Protein AF-A0A6A1Z6C0-F1 (afdb_monomer)

Sequence (38 aa):
QDIIDIETWCNSLPRKILAYHTPDEIFEKELDRIYQTA

Radius of gyration: 13.9 Å; Cα contacts (8 Å, |Δi|>4): 7; chains: 1; bounding box: 34×13×32 Å

Solvent-accessible surface area (backbone atoms only — not comparable to full-atom values): 2319 Å² total; per-residue (Å²): 109,66,69,60,54,48,51,54,50,46,70,44,65,59,28,55,76,71,69,55,74,55,73,63,61,52,49,54,56,53,50,51,55,57,61,75,76,106

Foldseek 3Di:
DVVVVVVVVCVPDVCVVVVHDDPVRVVVVVVVVVVVVD

Structure (mmCIF, N/CA/C/O backbone):
data_AF-A0A6A1Z6C0-F1
#
_entry.id   AF-A0A6A1Z6C0-F1
#
loop_
_atom_site.group_PDB
_atom_site.id
_atom_site.type_symbol
_atom_site.label_atom_id
_atom_site.label_alt_id
_atom_site.label_comp_id
_atom_site.label_asym_id
_atom_site.label_entity_id
_atom_site.label_seq_id
_atom_site.pdbx_PDB_ins_code
_atom_site.Cartn_x
_atom_site.Cartn_y
_atom_site.Cartn_z
_atom_site.occupancy
_atom_site.B_iso_or_equiv
_atom_site.auth_seq_id
_atom_site.auth_comp_id
_atom_site.auth_asym_id
_atom_site.auth_atom_id
_atom_site.pdbx_PDB_model_num
ATOM 1 N N . GLN A 1 1 ? 21.202 1.860 -8.243 1.00 76.75 1 GLN A N 1
ATOM 2 C CA . GLN A 1 1 ? 20.028 2.554 -8.792 1.00 76.75 1 GLN A CA 1
ATOM 3 C C . GLN A 1 1 ? 18.902 1.551 -9.005 1.00 76.75 1 GLN A C 1
ATOM 5 O O . GLN A 1 1 ? 17.894 1.664 -8.331 1.00 76.75 1 GLN A O 1
ATOM 10 N N . ASP A 1 2 ? 19.152 0.475 -9.751 1.00 91.50 2 ASP A N 1
ATOM 11 C CA . ASP A 1 2 ? 18.169 -0.562 -10.113 1.00 91.50 2 ASP A CA 1
ATOM 12 C C . ASP A 1 2 ? 17.335 -1.122 -8.949 1.00 91.50 2 ASP A C 1
ATOM 14 O O . ASP A 1 2 ? 16.128 -1.285 -9.080 1.00 91.50 2 ASP A O 1
ATOM 18 N N . ILE A 1 3 ? 17.950 -1.387 -7.790 1.00 91.00 3 ILE A N 1
ATOM 19 C CA . ILE A 1 3 ? 17.231 -1.900 -6.609 1.00 91.00 3 ILE A CA 1
ATOM 20 C C . ILE A 1 3 ? 16.162 -0.904 -6.129 1.00 91.00 3 ILE A C 1
ATOM 22 O O . ILE A 1 3 ? 15.039 -1.309 -5.846 1.00 91.00 3 ILE A O 1
ATOM 26 N N . ILE A 1 4 ? 16.496 0.389 -6.086 1.00 91.56 4 ILE A N 1
ATOM 27 C CA . ILE A 1 4 ? 15.587 1.461 -5.648 1.00 91.56 4 ILE A CA 1
ATOM 28 C C . ILE A 1 4 ? 14.458 1.641 -6.6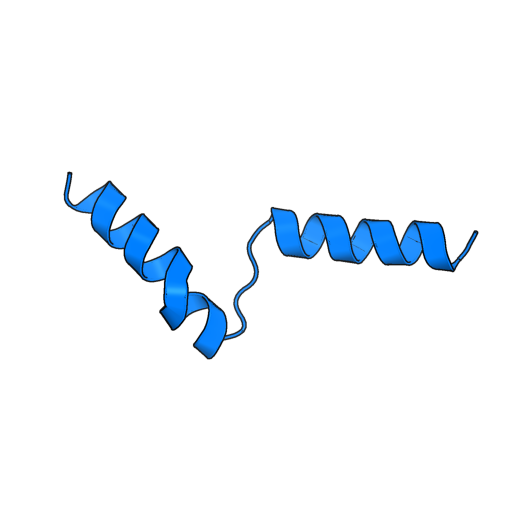69 1.00 91.56 4 ILE A C 1
ATOM 30 O O . ILE A 1 4 ? 13.301 1.855 -6.301 1.00 91.56 4 ILE A O 1
ATOM 34 N N . ASP A 1 5 ? 14.776 1.514 -7.956 1.00 92.00 5 ASP A N 1
ATOM 35 C CA . ASP A 1 5 ? 13.796 1.645 -9.032 1.00 92.00 5 ASP A CA 1
ATOM 36 C C . ASP A 1 5 ? 12.807 0.463 -9.024 1.00 92.00 5 ASP A C 1
ATOM 38 O O . ASP A 1 5 ? 11.599 0.663 -9.174 1.00 92.00 5 ASP A O 1
ATOM 42 N N . ILE A 1 6 ? 13.294 -0.760 -8.769 1.00 90.19 6 ILE A N 1
ATOM 43 C CA . ILE A 1 6 ? 12.463 -1.961 -8.593 1.00 90.19 6 ILE A CA 1
ATOM 44 C C . ILE A 1 6 ? 11.579 -1.832 -7.352 1.00 90.19 6 ILE A C 1
ATOM 46 O O . ILE A 1 6 ? 10.385 -2.114 -7.428 1.00 90.19 6 ILE A O 1
ATOM 50 N N . GLU A 1 7 ? 12.133 -1.391 -6.221 1.00 88.56 7 GLU A N 1
ATOM 51 C CA . GLU A 1 7 ? 11.369 -1.158 -4.992 1.00 88.56 7 GLU A CA 1
ATOM 52 C C . GLU A 1 7 ? 10.234 -0.152 -5.230 1.00 88.56 7 GLU A C 1
ATOM 54 O O . GLU A 1 7 ? 9.077 -0.410 -4.888 1.00 88.56 7 GLU A O 1
ATOM 59 N N . THR A 1 8 ? 10.544 0.962 -5.896 1.00 89.06 8 THR A N 1
ATOM 60 C CA . THR A 1 8 ? 9.567 1.999 -6.246 1.00 89.06 8 THR A CA 1
ATOM 61 C C . THR A 1 8 ? 8.481 1.460 -7.181 1.00 89.06 8 THR A C 1
ATOM 63 O O . THR A 1 8 ? 7.291 1.706 -6.963 1.00 89.06 8 THR A O 1
ATOM 66 N N . TRP A 1 9 ? 8.862 0.677 -8.196 1.00 89.00 9 TRP A N 1
ATOM 67 C CA . TRP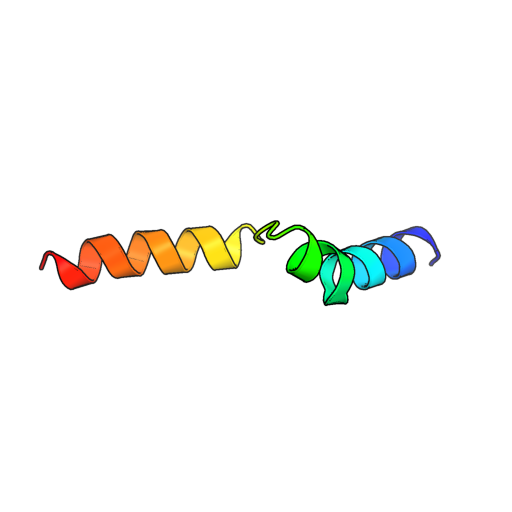 A 1 9 ? 7.914 0.049 -9.116 1.00 89.00 9 TRP A CA 1
ATOM 68 C C . TRP A 1 9 ? 6.999 -0.943 -8.393 1.00 89.00 9 TRP A C 1
ATOM 70 O O . TRP A 1 9 ? 5.779 -0.838 -8.522 1.00 89.00 9 TRP A O 1
ATOM 80 N N . CYS A 1 10 ? 7.551 -1.840 -7.574 1.00 85.94 10 CYS A N 1
ATOM 81 C CA . CYS A 1 10 ? 6.783 -2.801 -6.783 1.00 85.94 10 CYS A CA 1
ATOM 82 C C . CYS A 1 10 ? 5.773 -2.101 -5.867 1.00 85.94 10 CYS A C 1
ATOM 84 O O . CYS A 1 10 ? 4.601 -2.476 -5.868 1.00 85.94 10 CYS A O 1
ATOM 8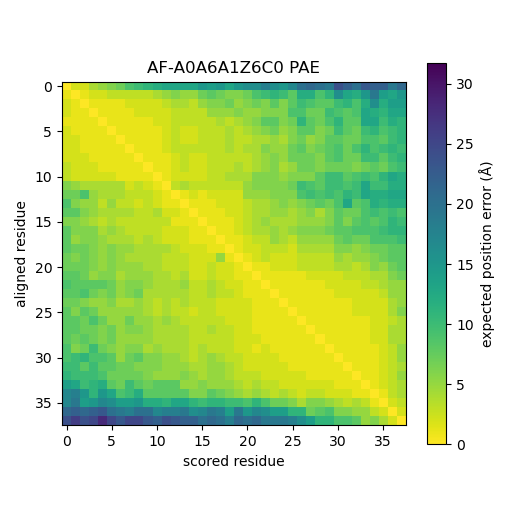6 N N . ASN A 1 11 ? 6.189 -1.046 -5.156 1.00 85.56 11 ASN A N 1
ATOM 87 C CA . ASN A 1 11 ? 5.348 -0.307 -4.207 1.00 85.56 11 ASN A CA 1
ATOM 88 C C . ASN A 1 11 ? 4.228 0.530 -4.853 1.00 85.56 11 ASN A C 1
ATOM 90 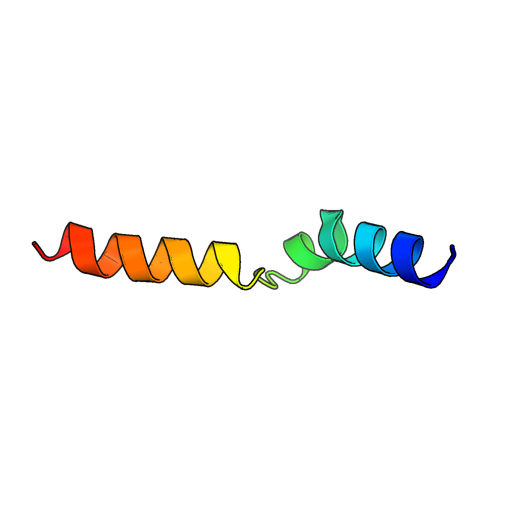O O . ASN A 1 11 ? 3.345 1.022 -4.141 1.00 85.56 11 ASN A O 1
ATOM 94 N N . SER A 1 12 ? 4.235 0.663 -6.183 1.00 86.50 12 SER A N 1
ATOM 95 C CA . SER A 1 12 ? 3.234 1.398 -6.955 1.00 86.50 12 SER A CA 1
ATOM 96 C C . SER A 1 12 ? 1.998 0.536 -7.293 1.00 86.50 12 SER A C 1
ATOM 98 O O . SER A 1 12 ? 1.289 0.052 -6.409 1.00 86.50 12 SER A O 1
ATOM 100 N N . LEU A 1 13 ? 1.691 0.368 -8.578 1.00 85.12 13 LEU A N 1
ATOM 101 C CA . LEU A 1 13 ? 0.528 -0.348 -9.090 1.00 85.12 13 LEU A CA 1
ATOM 102 C C . LEU A 1 13 ? 0.539 -1.868 -8.807 1.00 85.12 13 LEU A C 1
ATOM 104 O O . LEU A 1 13 ? -0.520 -2.379 -8.433 1.00 85.12 13 LEU A O 1
ATOM 108 N N . PRO A 1 14 ? 1.667 -2.605 -8.923 1.00 89.12 14 PRO A N 1
ATOM 109 C CA . PRO A 1 14 ? 1.685 -4.056 -8.710 1.00 89.12 14 PRO A CA 1
ATOM 110 C C . PRO A 1 14 ? 1.223 -4.458 -7.308 1.00 89.12 14 PRO A C 1
ATOM 112 O O . PRO A 1 14 ? 0.354 -5.319 -7.165 1.00 89.12 14 PRO A O 1
ATOM 115 N N . ARG A 1 15 ? 1.738 -3.782 -6.273 1.00 89.00 15 ARG A N 1
ATOM 116 C CA . ARG A 1 15 ? 1.340 -4.002 -4.879 1.00 89.00 15 ARG A CA 1
ATOM 117 C C . ARG A 1 15 ? -0.168 -3.824 -4.676 1.00 89.00 15 ARG A C 1
ATOM 119 O O . ARG A 1 15 ? -0.795 -4.666 -4.037 1.00 89.00 15 ARG A O 1
ATOM 126 N N . LYS A 1 16 ? -0.757 -2.776 -5.263 1.00 85.94 16 LYS A N 1
ATOM 127 C CA . LYS A 1 16 ? -2.197 -2.482 -5.151 1.00 85.94 16 LYS A CA 1
ATOM 128 C C . LYS A 1 16 ? -3.070 -3.525 -5.851 1.00 85.94 16 LYS A C 1
ATOM 130 O O . LYS A 1 16 ? -4.085 -3.920 -5.289 1.00 85.94 16 LYS A O 1
ATOM 135 N N . ILE A 1 17 ? -2.674 -3.999 -7.038 1.00 91.3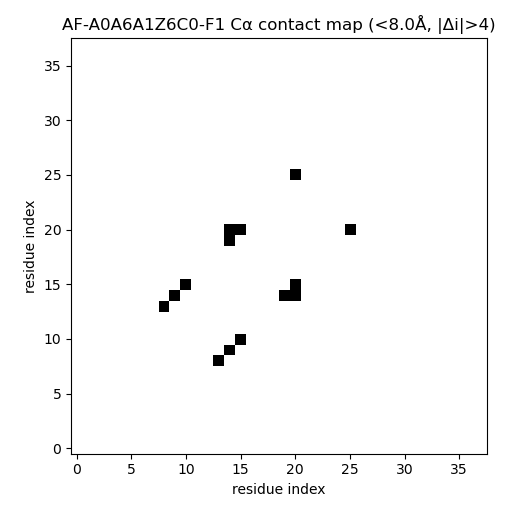1 17 ILE A N 1
ATOM 136 C CA . ILE A 1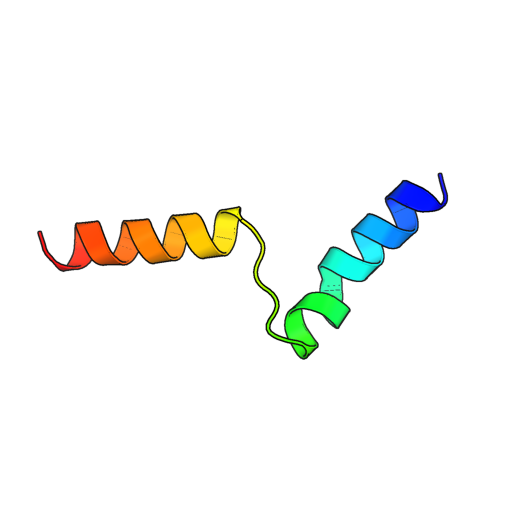 17 ? -3.405 -5.057 -7.765 1.00 91.31 17 ILE A CA 1
ATOM 137 C C . ILE A 1 17 ? -3.433 -6.358 -6.955 1.00 91.31 17 ILE A C 1
ATOM 139 O O . ILE A 1 17 ? -4.453 -7.041 -6.920 1.00 91.31 17 ILE A O 1
ATOM 143 N N . LEU A 1 18 ? -2.331 -6.683 -6.278 1.00 89.81 18 LEU A N 1
ATOM 144 C CA . LEU A 1 18 ? -2.220 -7.873 -5.432 1.00 89.81 18 LEU A CA 1
ATOM 145 C C . LEU A 1 18 ? -2.807 -7.683 -4.024 1.00 89.81 18 LEU A C 1
ATOM 147 O O . LEU A 1 18 ? -2.723 -8.597 -3.209 1.00 89.81 18 LEU A O 1
ATOM 151 N N . ALA A 1 19 ? -3.385 -6.512 -3.729 1.00 88.12 19 ALA A N 1
ATOM 152 C CA . ALA A 1 19 ? -3.886 -6.141 -2.406 1.00 88.12 19 ALA A CA 1
ATOM 153 C C . ALA A 1 19 ? -2.848 -6.309 -1.277 1.00 88.12 19 ALA A C 1
ATOM 155 O O . ALA A 1 19 ? -3.194 -6.554 -0.118 1.00 88.12 19 ALA A O 1
ATOM 156 N N . TYR A 1 20 ? -1.562 -6.164 -1.599 1.00 90.19 20 TYR A N 1
ATOM 157 C CA . TYR A 1 2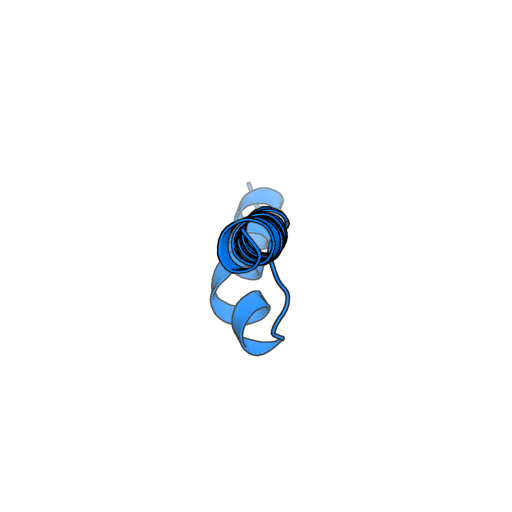0 ? -0.521 -6.056 -0.587 1.00 90.19 20 TYR A CA 1
ATOM 158 C C . TYR A 1 20 ? -0.548 -4.660 0.019 1.00 90.19 20 TYR A C 1
ATOM 160 O O . TYR A 1 20 ? -0.727 -3.671 -0.687 1.00 90.19 20 TYR A O 1
ATOM 168 N N . HIS A 1 21 ? -0.362 -4.581 1.330 1.00 88.81 21 HIS A N 1
ATOM 169 C CA . HIS A 1 21 ? -0.428 -3.327 2.072 1.00 88.81 21 HIS A CA 1
ATOM 170 C C . HIS A 1 21 ? 0.971 -2.911 2.516 1.00 88.81 21 HIS A C 1
ATOM 172 O O . HIS A 1 21 ? 1.808 -3.772 2.801 1.00 88.81 21 HIS A O 1
ATOM 178 N N . THR A 1 22 ? 1.236 -1.607 2.567 1.00 89.00 22 THR A N 1
ATOM 179 C CA . THR A 1 22 ? 2.443 -1.119 3.245 1.00 89.00 22 THR A CA 1
ATOM 180 C C . THR A 1 22 ? 2.273 -1.241 4.762 1.00 89.00 22 THR A C 1
ATOM 182 O O . THR A 1 22 ? 1.139 -1.282 5.250 1.00 89.00 22 THR A O 1
ATOM 185 N N . PRO A 1 23 ? 3.376 -1.275 5.530 1.00 90.62 23 PRO A N 1
ATOM 186 C CA . PRO A 1 23 ? 3.302 -1.204 6.987 1.00 90.62 23 PRO A CA 1
ATOM 187 C C . PRO A 1 23 ? 2.468 -0.013 7.482 1.00 90.62 23 PRO A C 1
ATOM 189 O O . PRO A 1 23 ? 1.643 -0.194 8.373 1.00 90.62 23 PRO A O 1
ATOM 192 N N . ASP A 1 24 ? 2.611 1.155 6.849 1.00 91.31 24 ASP A N 1
ATOM 193 C CA . ASP A 1 24 ? 1.865 2.371 7.200 1.00 91.31 24 ASP A CA 1
ATOM 194 C C . ASP A 1 24 ? 0.354 2.207 6.984 1.00 91.31 24 ASP A C 1
ATOM 196 O O . ASP A 1 24 ? -0.438 2.548 7.855 1.00 91.31 24 ASP A O 1
ATOM 200 N N . GLU A 1 25 ? -0.068 1.621 5.859 1.00 91.88 25 GLU A N 1
ATOM 201 C CA . GLU A 1 25 ? -1.492 1.375 5.584 1.00 91.88 25 GLU A CA 1
ATOM 202 C C . GLU A 1 25 ? -2.122 0.428 6.615 1.00 91.88 25 GLU A C 1
ATOM 204 O O . GLU A 1 25 ? -3.277 0.608 7.005 1.00 91.88 25 GLU A O 1
ATOM 209 N N . ILE A 1 26 ? -1.377 -0.589 7.061 1.00 94.44 26 ILE A N 1
ATOM 210 C CA . ILE A 1 26 ? -1.834 -1.488 8.126 1.00 94.44 26 ILE A CA 1
ATOM 211 C C . ILE A 1 26 ? -1.883 -0.752 9.464 1.00 94.44 26 ILE A C 1
ATOM 213 O O . ILE A 1 26 ? -2.854 -0.909 10.200 1.00 94.44 26 ILE A O 1
ATOM 217 N N . PHE A 1 27 ? -0.872 0.059 9.769 1.00 95.25 27 PHE A N 1
ATOM 218 C CA . PHE A 1 27 ? -0.805 0.827 11.007 1.00 95.25 27 PHE A CA 1
ATOM 219 C C . PHE A 1 27 ? -1.995 1.784 11.156 1.00 95.25 27 PHE A C 1
ATOM 221 O O . PHE A 1 27 ? -2.703 1.711 12.160 1.00 95.25 27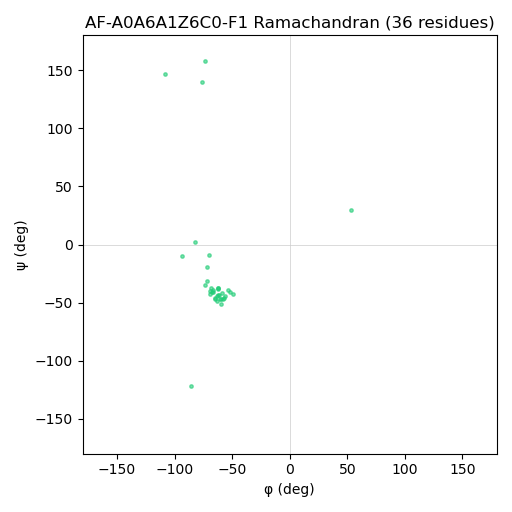 PHE A O 1
ATOM 228 N N . GLU A 1 28 ? -2.273 2.603 10.139 1.00 96.06 28 GLU A N 1
ATOM 229 C CA . GLU A 1 28 ? -3.411 3.534 10.138 1.00 96.06 28 GLU A CA 1
ATOM 230 C C . GLU A 1 28 ? -4.747 2.795 10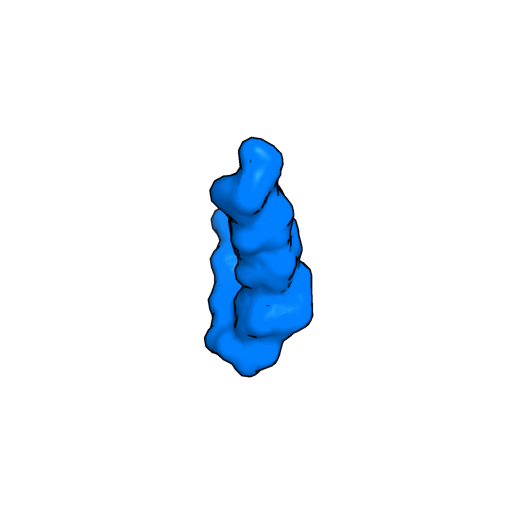.306 1.00 96.06 28 GLU A C 1
ATOM 232 O O . GLU A 1 28 ? -5.593 3.181 11.110 1.00 96.06 28 GLU A O 1
ATOM 237 N N . LYS A 1 29 ? -4.914 1.653 9.628 1.00 94.31 29 LYS A N 1
ATOM 238 C CA . LYS A 1 29 ? -6.125 0.831 9.748 1.00 94.31 29 LYS A CA 1
ATOM 239 C C . LYS A 1 29 ? -6.343 0.283 11.161 1.00 94.31 29 LYS A C 1
ATOM 241 O O . LYS A 1 29 ? -7.487 0.155 11.599 1.00 94.31 29 LYS A O 1
ATOM 246 N N . GLU A 1 30 ? -5.279 -0.104 11.862 1.00 95.44 30 GLU A N 1
ATOM 247 C CA . GLU A 1 30 ? -5.392 -0.556 13.252 1.00 95.44 30 GLU A CA 1
ATOM 248 C C . GLU A 1 30 ? -5.644 0.618 14.212 1.00 95.44 30 GLU A C 1
ATOM 250 O O . GLU A 1 30 ? -6.428 0.469 15.151 1.00 95.44 30 GLU A O 1
ATOM 255 N N . LEU A 1 31 ? -5.066 1.797 13.953 1.00 95.94 31 LEU A N 1
ATOM 256 C CA . LEU A 1 31 ? -5.387 3.015 14.704 1.00 95.94 31 LEU A CA 1
ATOM 257 C C . LEU A 1 31 ? -6.864 3.391 14.572 1.00 95.94 31 LEU A C 1
ATOM 259 O O . LEU A 1 31 ? -7.524 3.625 15.586 1.00 95.94 31 LEU A O 1
ATOM 263 N N . ASP A 1 32 ? -7.405 3.376 13.354 1.00 95.38 32 ASP A N 1
ATOM 264 C CA . ASP A 1 32 ? -8.819 3.648 13.092 1.00 95.38 32 ASP A CA 1
ATOM 265 C C . ASP A 1 32 ? -9.739 2.757 13.938 1.00 95.38 32 ASP A C 1
ATOM 267 O O . ASP A 1 32 ? -10.748 3.223 14.463 1.00 95.38 32 ASP A O 1
ATOM 271 N N . ARG A 1 33 ? -9.387 1.481 14.135 1.00 94.94 33 ARG A N 1
ATOM 272 C CA . ARG A 1 33 ? -10.170 0.554 14.972 1.00 94.94 33 ARG A CA 1
ATOM 273 C C . ARG A 1 33 ? -10.166 0.939 16.445 1.00 94.94 33 ARG A C 1
ATOM 275 O O . ARG A 1 33 ? -11.195 0.805 17.109 1.00 94.94 33 ARG A O 1
ATOM 282 N N . ILE A 1 34 ? -9.028 1.402 16.957 1.00 95.38 34 ILE A N 1
ATOM 283 C CA . ILE A 1 34 ? -8.910 1.875 18.339 1.00 95.38 34 ILE A CA 1
ATOM 284 C C . ILE A 1 34 ? -9.774 3.125 18.526 1.00 95.38 34 ILE A C 1
ATOM 286 O O . ILE A 1 34 ? -10.554 3.185 19.474 1.00 95.38 34 ILE A O 1
ATOM 290 N N . TYR A 1 35 ? -9.695 4.084 17.599 1.00 93.12 35 TYR A N 1
ATOM 291 C CA . TYR A 1 35 ? -10.457 5.332 17.681 1.00 93.12 35 TYR A CA 1
ATOM 292 C C . TYR A 1 35 ? -11.957 5.167 17.416 1.00 93.12 35 TYR A C 1
ATOM 294 O O . TYR A 1 35 ? -12.745 5.889 18.008 1.00 93.12 35 TYR A O 1
ATOM 302 N N . GLN A 1 36 ? -12.378 4.217 16.575 1.00 87.25 36 GLN A N 1
ATOM 303 C CA . GLN A 1 36 ? -13.802 3.932 16.329 1.00 87.25 36 GLN A CA 1
ATOM 304 C C . GLN A 1 36 ? -14.499 3.234 17.505 1.00 87.25 36 GLN A C 1
ATOM 306 O O . GLN A 1 36 ? -15.727 3.223 17.566 1.00 87.25 36 GLN A O 1
ATOM 311 N N . THR A 1 37 ? -13.734 2.617 18.408 1.00 66.44 37 THR A N 1
ATOM 312 C CA . THR A 1 37 ? -14.266 1.916 19.589 1.00 66.44 37 THR A CA 1
ATOM 313 C C . THR A 1 37 ? -14.307 2.821 20.833 1.00 66.44 37 THR A C 1
ATOM 315 O O . THR A 1 37 ? -14.880 2.426 21.849 1.00 66.44 37 THR A O 1
ATOM 318 N N . ALA A 1 38 ? -13.699 4.011 20.766 1.00 55.81 38 ALA A N 1
ATOM 319 C CA . ALA A 1 38 ? -13.665 5.018 21.830 1.00 55.81 38 ALA A CA 1
ATOM 320 C C . ALA A 1 38 ? -14.840 6.002 21.719 1.00 55.81 38 ALA A C 1
ATOM 322 O O . ALA A 1 38 ? -15.346 6.412 22.789 1.00 55.81 38 ALA A O 1
#

Organism: NCBI:txid47770

pLDDT: mean 88.88, std 7.67, range [55.81, 96.06]

Mean predicted aligned error: 5.47 Å

Secondary structure (DSSP, 8-state):
-HHHHHHHHHHTHHHHHTT---HHHHHHHHHHHHHHT-